Protein AF-A0A1H7VMB2-F1 (afdb_monomer)

pLDDT: mean 78.07, std 7.24, range [53.16, 90.19]

Foldseek 3Di:
DCVLVVLLVVLCVVLVVLVVVLVCQVVPDPDRPPVNVVSLVVLQVSLVVLVVVLVVQVVVCVVVVHDPVSVVSSVVSVVSSVVSNVVSVVSD

Radius of gyration: 15.47 Å; Cα contacts (8 Å, |Δi|>4): 49; chains: 1; bounding box: 32×16×44 Å

Solvent-accessible surface area (backbone atoms only — not comparable to full-atom values): 5083 Å² total; per-residue (Å²): 123,60,66,61,56,51,53,45,51,51,47,53,52,52,52,50,49,54,50,50,52,47,51,54,48,55,73,72,35,99,66,68,52,76,63,52,61,54,50,45,52,49,41,43,52,53,33,53,53,45,51,53,52,47,50,50,51,52,50,51,41,59,74,68,67,53,58,74,69,56,54,52,53,52,50,53,42,45,52,51,43,52,52,50,34,51,50,37,67,64,68,115

Sequence (92 aa):
MDWCFVIGSLDLAVFGFVYSVYATAMFASPTPPPIVNLLRWFARVLAGVLVVLTGLAGFTCYEITAPWQAWIVVSCLAAVVIFSAILAFKMD

Structure (mmCIF, N/CA/C/O backbone):
data_AF-A0A1H7VMB2-F1
#
_entry.id   AF-A0A1H7VMB2-F1
#
loop_
_atom_site.group_PDB
_atom_site.id
_atom_site.type_symbol
_atom_site.label_atom_id
_atom_site.label_alt_id
_atom_site.label_comp_id
_atom_site.label_asym_id
_atom_site.label_entity_id
_atom_site.label_seq_id
_atom_site.pdbx_PDB_ins_code
_atom_site.Cartn_x
_atom_site.Cartn_y
_atom_site.Cartn_z
_atom_site.occupancy
_atom_site.B_iso_or_equiv
_atom_site.auth_seq_id
_atom_site.auth_comp_id
_atom_site.auth_asym_id
_atom_site.auth_atom_id
_atom_site.pdbx_PDB_model_num
ATOM 1 N N . MET A 1 1 ? -0.051 2.574 -19.083 1.00 53.16 1 MET A N 1
ATOM 2 C CA . MET A 1 1 ? 0.445 3.103 -17.788 1.00 53.16 1 MET A CA 1
ATOM 3 C C . MET A 1 1 ? -0.692 3.308 -16.786 1.00 53.16 1 MET A C 1
ATOM 5 O O . MET A 1 1 ? -0.431 3.565 -15.619 1.00 53.16 1 MET A O 1
ATOM 9 N N . ASP A 1 2 ? -1.945 3.139 -17.211 1.00 63.84 2 ASP A N 1
ATOM 10 C CA . ASP A 1 2 ? -3.141 3.472 -16.430 1.00 63.84 2 ASP A CA 1
ATOM 11 C C . ASP A 1 2 ? -3.389 2.518 -15.261 1.00 63.84 2 ASP A C 1
ATOM 13 O O . ASP A 1 2 ? -3.958 2.911 -14.251 1.00 63.84 2 ASP A O 1
ATOM 17 N N . TRP A 1 3 ? -2.899 1.280 -15.352 1.00 66.38 3 TRP A N 1
ATOM 18 C CA . TRP A 1 3 ? -3.100 0.263 -14.322 1.00 66.38 3 TRP A CA 1
ATOM 19 C C . TRP A 1 3 ? -2.487 0.652 -12.965 1.00 66.38 3 TRP A C 1
ATOM 21 O O . TRP A 1 3 ? -3.129 0.429 -11.945 1.00 66.38 3 TRP A O 1
ATOM 31 N N . CYS A 1 4 ? -1.314 1.302 -12.924 1.00 66.12 4 CYS A N 1
ATOM 32 C CA . CYS A 1 4 ? -0.725 1.782 -11.664 1.00 66.12 4 CYS A CA 1
ATOM 33 C C . CYS A 1 4 ? -1.592 2.867 -11.016 1.00 66.12 4 CYS A C 1
ATOM 35 O O . CYS A 1 4 ? -1.748 2.896 -9.798 1.00 66.12 4 CYS A O 1
ATOM 37 N N . PHE A 1 5 ? -2.156 3.756 -11.838 1.00 66.00 5 PHE A N 1
ATOM 38 C CA . PHE A 1 5 ? -3.008 4.850 -11.381 1.00 66.00 5 PHE A CA 1
ATOM 39 C C . PHE A 1 5 ? -4.357 4.321 -10.888 1.00 66.00 5 PHE A C 1
ATOM 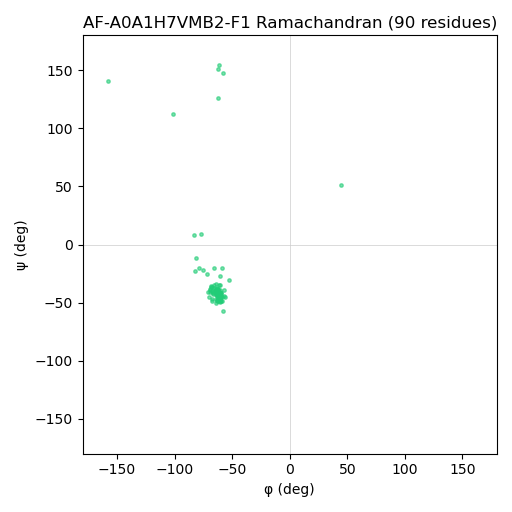41 O O . PHE A 1 5 ? -4.839 4.736 -9.837 1.00 66.00 5 PHE A O 1
ATOM 48 N N . VAL A 1 6 ? -4.925 3.339 -11.595 1.00 74.62 6 VAL A N 1
ATOM 49 C CA . VAL A 1 6 ? -6.133 2.619 -11.175 1.00 74.62 6 VAL A CA 1
ATOM 50 C C . VAL A 1 6 ? -5.892 1.917 -9.838 1.00 74.62 6 VAL A C 1
ATOM 52 O O . VAL A 1 6 ? -6.666 2.140 -8.913 1.00 74.62 6 VAL A O 1
ATOM 55 N N . ILE A 1 7 ? -4.798 1.160 -9.687 1.00 70.62 7 ILE A N 1
ATOM 56 C CA . ILE A 1 7 ? -4.465 0.478 -8.425 1.00 70.62 7 ILE A CA 1
ATOM 57 C C . ILE A 1 7 ? -4.264 1.485 -7.288 1.00 70.62 7 ILE A C 1
ATOM 59 O O . ILE A 1 7 ? -4.857 1.313 -6.230 1.00 70.62 7 ILE A O 1
ATOM 63 N N . GLY A 1 8 ? -3.499 2.558 -7.510 1.00 68.19 8 GLY A N 1
ATOM 64 C CA . GLY A 1 8 ? -3.278 3.591 -6.494 1.00 68.19 8 GLY A CA 1
ATOM 65 C C . GLY A 1 8 ? -4.556 4.340 -6.098 1.00 68.19 8 GLY A C 1
ATOM 66 O O . GLY A 1 8 ? -4.767 4.627 -4.923 1.00 68.19 8 GLY A O 1
ATOM 67 N N . SER A 1 9 ? -5.444 4.629 -7.053 1.00 71.25 9 SER A N 1
ATOM 68 C CA . SER A 1 9 ? -6.733 5.278 -6.771 1.00 71.25 9 SER A CA 1
ATOM 69 C C . SER A 1 9 ? -7.701 4.365 -6.013 1.00 71.25 9 SER A C 1
ATOM 71 O O . SER A 1 9 ? -8.396 4.823 -5.107 1.00 71.25 9 SER A O 1
ATOM 73 N N . LEU A 1 10 ? -7.715 3.072 -6.349 1.00 75.25 10 LEU A N 1
ATOM 74 C CA . LEU A 1 10 ? -8.534 2.063 -5.686 1.00 75.25 10 LEU A CA 1
ATOM 75 C C . LEU A 1 10 ? -8.026 1.816 -4.263 1.00 75.25 10 LEU A C 1
ATOM 77 O O . LEU A 1 10 ? -8.832 1.727 -3.342 1.00 75.25 10 LEU A O 1
ATOM 81 N N . ASP A 1 11 ? -6.705 1.803 -4.075 1.00 71.50 11 ASP A N 1
ATOM 82 C CA . ASP A 1 11 ? -6.069 1.742 -2.763 1.00 71.50 11 ASP A CA 1
ATOM 83 C C . ASP A 1 11 ? -6.500 2.920 -1.876 1.00 71.50 11 ASP A C 1
ATOM 85 O O . ASP A 1 11 ? -7.129 2.718 -0.838 1.00 71.50 11 ASP A O 1
ATOM 89 N N . LEU A 1 12 ? -6.291 4.160 -2.335 1.00 73.56 12 LEU A N 1
ATOM 90 C CA . LEU A 1 12 ? -6.687 5.363 -1.594 1.00 73.56 12 LEU A CA 1
ATOM 91 C C . LEU A 1 12 ? -8.185 5.391 -1.257 1.00 73.56 12 LEU A C 1
ATOM 93 O O . LEU A 1 12 ? -8.556 5.797 -0.154 1.00 73.56 12 LEU A O 1
ATOM 97 N N . ALA A 1 13 ? -9.049 4.954 -2.177 1.00 76.44 13 ALA A N 1
ATOM 98 C CA . ALA A 1 13 ? -10.490 4.906 -1.951 1.00 76.44 13 ALA A CA 1
ATOM 99 C C . ALA A 1 13 ? -10.876 3.868 -0.885 1.00 76.44 13 ALA A C 1
ATOM 101 O O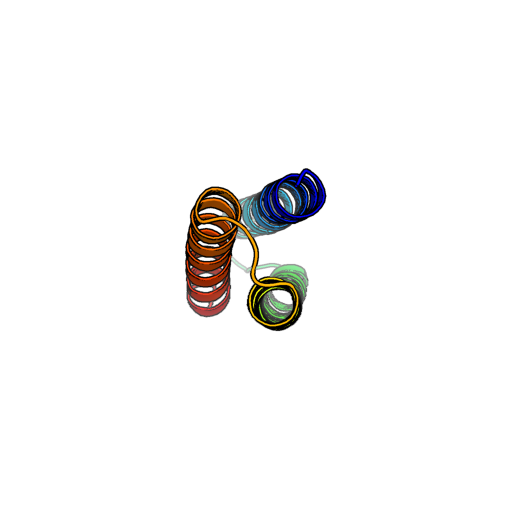 . ALA A 1 13 ? -11.647 4.176 0.027 1.00 76.44 13 ALA A O 1
ATOM 102 N N . VAL A 1 14 ? -10.327 2.651 -0.970 1.00 76.62 14 VAL A N 1
ATOM 103 C CA . VAL A 1 14 ? -10.629 1.572 -0.019 1.00 76.62 14 VAL A CA 1
ATOM 104 C C . VAL A 1 14 ? -10.026 1.879 1.353 1.00 76.62 14 VAL A C 1
ATOM 106 O O . VAL A 1 14 ? -10.735 1.777 2.355 1.00 76.62 14 VAL A O 1
ATOM 109 N N . PHE A 1 15 ? -8.767 2.323 1.4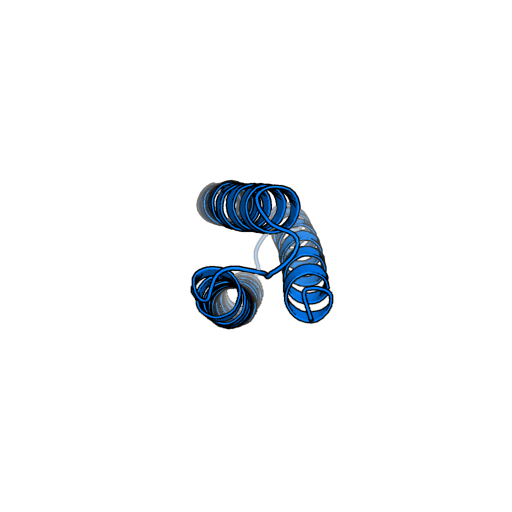27 1.00 74.19 15 PHE A N 1
ATOM 110 C CA . PHE A 1 15 ? -8.140 2.728 2.690 1.00 74.19 15 PHE A CA 1
ATOM 111 C C . PHE A 1 15 ? -8.839 3.930 3.321 1.00 74.19 15 PHE A C 1
ATOM 113 O O . PHE A 1 15 ? -9.105 3.918 4.522 1.00 74.19 15 PHE A O 1
ATOM 120 N N . GLY A 1 16 ? -9.190 4.941 2.522 1.00 74.75 16 GLY A N 1
ATOM 121 C CA . GLY A 1 16 ? -9.938 6.106 2.990 1.00 74.75 16 GLY A CA 1
ATOM 122 C C . GLY A 1 16 ? -11.298 5.723 3.576 1.00 74.75 16 GLY A C 1
ATOM 123 O O . GLY A 1 16 ? -11.665 6.206 4.648 1.00 74.75 16 GLY A O 1
ATOM 124 N N . PHE A 1 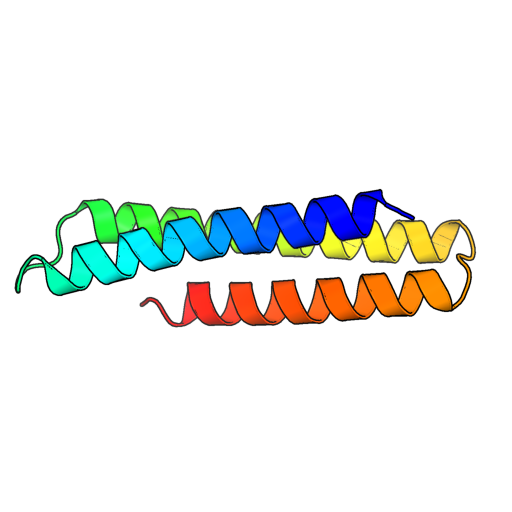17 ? -12.012 4.797 2.930 1.00 78.69 17 PHE A N 1
ATOM 125 C CA . PHE A 1 17 ? -13.279 4.272 3.437 1.00 78.69 17 PHE A CA 1
ATOM 126 C C . PHE A 1 17 ? -13.105 3.503 4.754 1.00 78.69 17 PHE A C 1
ATOM 128 O 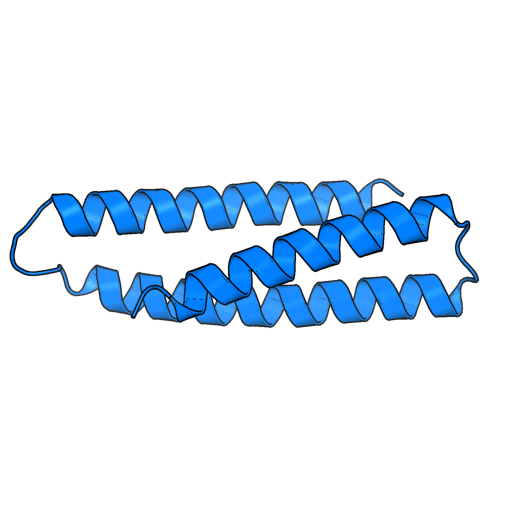O . PHE A 1 17 ? -13.783 3.804 5.736 1.00 78.69 17 PHE A O 1
ATOM 135 N N . VAL A 1 18 ? -12.166 2.551 4.816 1.00 78.50 18 VAL A N 1
ATOM 136 C CA . VAL A 1 18 ? -11.904 1.744 6.024 1.00 78.50 18 VAL A CA 1
ATOM 137 C C . VAL A 1 18 ? -11.479 2.629 7.198 1.00 78.50 18 VAL A C 1
ATOM 139 O O . VAL A 1 18 ? -11.966 2.448 8.315 1.00 78.50 18 VAL A O 1
ATOM 142 N N . TYR A 1 19 ? -10.618 3.620 6.949 1.00 76.50 19 TYR A N 1
ATOM 143 C CA . TYR A 1 19 ? -10.184 4.572 7.967 1.00 76.50 19 TYR A CA 1
ATOM 144 C C . TYR A 1 19 ? -11.330 5.470 8.443 1.00 76.50 19 TYR A C 1
ATOM 146 O O . TYR A 1 19 ? -11.478 5.686 9.644 1.00 76.50 19 TYR A O 1
ATOM 154 N N . SER A 1 20 ? -12.178 5.950 7.528 1.00 78.44 20 SER A N 1
ATOM 155 C CA . SER A 1 20 ? -13.360 6.741 7.881 1.00 78.44 20 SER A CA 1
ATOM 156 C C . SER A 1 20 ? -14.316 5.948 8.774 1.00 78.44 20 SER A C 1
ATOM 158 O O . SER A 1 20 ? -14.711 6.454 9.822 1.00 78.44 20 SER A O 1
ATOM 160 N N . VAL A 1 21 ? -14.618 4.692 8.426 1.00 78.62 21 VAL A N 1
ATOM 161 C CA . VAL A 1 21 ? -15.476 3.812 9.237 1.00 78.62 21 VAL A CA 1
ATOM 162 C C . VAL A 1 21 ? -14.849 3.531 10.605 1.00 78.62 21 VAL A C 1
ATOM 164 O O . VAL A 1 21 ? -15.548 3.581 11.617 1.00 78.62 21 VAL A O 1
ATOM 167 N N . TYR A 1 22 ? -13.535 3.287 10.663 1.00 74.75 22 TYR A N 1
ATOM 168 C CA . TYR A 1 22 ? -12.809 3.120 11.924 1.00 74.75 22 TYR A CA 1
ATOM 169 C C . TYR A 1 22 ? -12.906 4.363 12.814 1.00 74.75 22 TYR A C 1
ATOM 171 O O . TYR A 1 22 ? -13.237 4.246 13.994 1.00 74.75 22 TYR A O 1
ATOM 179 N N . ALA A 1 23 ? -12.649 5.549 12.257 1.00 75.81 23 ALA A N 1
ATOM 180 C CA . ALA A 1 23 ? -12.720 6.805 12.993 1.00 75.81 23 ALA A CA 1
ATOM 181 C C . ALA A 1 23 ? -14.137 7.032 13.540 1.00 75.81 23 ALA A C 1
ATOM 183 O O . ALA A 1 23 ? -14.303 7.279 14.732 1.00 75.81 23 ALA A O 1
ATOM 184 N N . THR A 1 24 ? -15.169 6.857 12.708 1.00 79.31 24 THR A N 1
ATOM 185 C CA . THR A 1 24 ? -16.570 6.970 13.137 1.00 79.31 24 THR A CA 1
ATOM 186 C C . THR A 1 24 ? -16.918 5.965 14.238 1.00 79.31 24 THR A C 1
ATOM 188 O O . THR A 1 24 ? -17.571 6.337 15.209 1.00 79.31 24 THR A O 1
ATOM 191 N N . ALA A 1 25 ? -16.450 4.717 14.139 1.00 71.38 25 ALA A N 1
ATOM 192 C CA . ALA A 1 25 ? -16.681 3.694 15.160 1.00 71.38 25 ALA A CA 1
ATOM 193 C C . ALA A 1 25 ? -15.987 4.014 16.498 1.00 71.38 25 ALA A C 1
ATOM 195 O O . ALA A 1 25 ? -16.554 3.735 17.552 1.00 71.38 25 ALA A O 1
ATOM 196 N N . MET A 1 26 ? -14.800 4.629 16.462 1.00 72.25 26 MET A N 1
ATOM 197 C CA . MET A 1 26 ? -14.083 5.113 17.650 1.00 72.25 26 MET A CA 1
ATOM 198 C C . MET A 1 26 ? -14.785 6.302 18.323 1.00 72.25 26 MET A C 1
ATOM 200 O O . MET A 1 26 ? -14.789 6.394 19.546 1.00 72.25 26 MET A O 1
ATOM 204 N N . PHE A 1 27 ? -15.407 7.202 17.553 1.00 76.75 27 PHE A N 1
ATOM 205 C CA . PHE A 1 27 ? -16.143 8.345 18.110 1.00 76.75 27 PHE A CA 1
ATOM 206 C C . PHE A 1 27 ? -17.542 7.989 18.632 1.00 76.75 27 PHE A C 1
ATOM 208 O O . PHE A 1 27 ? -18.106 8.740 19.425 1.00 76.75 27 PHE A O 1
ATOM 215 N N . ALA A 1 28 ? -18.121 6.870 18.190 1.00 72.00 28 ALA A N 1
ATOM 216 C CA . ALA A 1 28 ? -19.508 6.518 18.490 1.00 72.00 28 ALA A CA 1
ATOM 217 C C . ALA A 1 28 ? -19.745 6.013 19.926 1.00 72.00 28 ALA A C 1
ATOM 219 O O . ALA A 1 28 ? -20.881 6.052 20.395 1.00 72.00 28 ALA A O 1
ATOM 220 N N . SER A 1 29 ? -18.722 5.509 20.625 1.00 62.22 29 SER A N 1
ATOM 221 C CA . SER A 1 29 ? -18.890 4.897 21.949 1.00 62.22 29 SER A CA 1
ATOM 222 C C . SER A 1 29 ? -17.587 4.900 22.760 1.00 62.22 29 SER A C 1
ATOM 224 O O . SER A 1 29 ? -16.535 4.596 22.200 1.00 62.22 29 SER A O 1
ATOM 226 N N . PRO A 1 30 ? -17.633 5.155 24.086 1.00 63.56 30 PRO A N 1
ATOM 227 C CA . PRO A 1 30 ? -16.466 5.044 24.968 1.00 63.56 30 PRO A CA 1
ATOM 228 C C . PRO A 1 30 ? -15.950 3.602 25.107 1.00 63.56 30 PRO A C 1
ATOM 230 O O . PRO A 1 30 ? -14.794 3.395 25.469 1.00 63.56 30 PRO A O 1
ATOM 233 N N . THR A 1 31 ? -16.782 2.600 24.810 1.00 71.94 31 THR A N 1
ATOM 234 C CA . THR A 1 31 ? -16.355 1.210 24.629 1.00 71.94 31 THR A CA 1
ATOM 235 C C . THR A 1 31 ? -16.280 0.906 23.131 1.00 71.94 31 THR A C 1
ATOM 237 O O . THR A 1 31 ? -17.322 0.902 22.464 1.00 71.94 31 THR A O 1
ATOM 240 N N . PRO A 1 32 ? -15.081 0.672 22.565 1.00 64.06 32 PRO A N 1
ATOM 241 C CA . PRO A 1 32 ? -14.947 0.440 21.136 1.00 64.06 32 PRO A CA 1
ATOM 242 C C . PRO A 1 32 ? -15.716 -0.833 20.749 1.00 64.06 32 PRO A C 1
ATOM 244 O O . PRO A 1 32 ? -15.504 -1.888 21.358 1.00 64.06 32 PRO A O 1
ATOM 247 N N . PRO A 1 33 ? -16.629 -0.764 19.764 1.00 69.94 33 PRO A N 1
ATOM 248 C CA . PRO A 1 33 ? -17.401 -1.925 19.352 1.00 69.94 33 PRO A CA 1
ATOM 249 C C . PRO A 1 33 ? -16.476 -3.024 18.795 1.00 69.94 33 PRO A C 1
ATOM 251 O O . PRO A 1 33 ? -15.441 -2.714 18.201 1.00 69.94 33 PRO A O 1
ATOM 254 N N . PRO A 1 34 ? -16.842 -4.316 18.904 1.00 72.62 34 PRO A N 1
ATOM 255 C CA . PRO A 1 34 ? -16.001 -5.435 18.453 1.00 72.62 34 PRO A CA 1
ATOM 256 C C . PRO A 1 34 ? -15.644 -5.373 16.957 1.00 72.62 34 PRO A C 1
ATOM 258 O O . PRO A 1 34 ? -14.643 -5.949 16.530 1.00 72.62 34 PRO A O 1
ATOM 261 N N . ILE A 1 35 ? -16.415 -4.616 16.168 1.00 76.31 35 ILE A N 1
ATOM 262 C CA . ILE A 1 35 ? -16.139 -4.336 14.755 1.00 76.31 35 ILE A CA 1
ATOM 263 C C . ILE A 1 35 ? -14.801 -3.610 14.542 1.00 76.31 35 ILE A C 1
ATOM 265 O O . ILE A 1 35 ? -14.172 -3.799 13.506 1.00 76.31 35 ILE A O 1
ATOM 269 N N . VAL A 1 36 ? -14.322 -2.844 15.530 1.00 73.81 36 VAL A N 1
ATOM 270 C CA . VAL A 1 36 ? -13.050 -2.106 15.472 1.00 73.81 36 VAL A CA 1
ATOM 271 C C . VAL A 1 36 ? -11.866 -3.067 15.346 1.00 73.81 36 VAL A C 1
ATOM 273 O O . VAL A 1 36 ? -10.970 -2.831 14.540 1.00 73.81 36 VAL A O 1
ATOM 276 N N . ASN A 1 37 ? -11.882 -4.196 16.062 1.00 76.56 37 ASN A N 1
ATOM 277 C CA . ASN A 1 37 ? -10.827 -5.211 15.963 1.00 76.56 37 ASN A CA 1
ATOM 278 C C . ASN A 1 37 ? -10.822 -5.902 14.595 1.00 76.56 37 ASN A C 1
ATOM 280 O O . ASN A 1 37 ? -9.758 -6.186 14.044 1.00 76.56 37 ASN A O 1
ATOM 284 N N . LEU A 1 38 ? -12.007 -6.124 14.023 1.00 79.06 38 LEU A N 1
ATOM 285 C CA . LEU A 1 38 ? -12.155 -6.704 12.691 1.00 79.06 38 LEU A CA 1
ATOM 286 C C . LEU A 1 38 ? -11.684 -5.725 11.603 1.00 79.06 38 LEU A C 1
ATOM 288 O O . LEU A 1 38 ? -10.958 -6.127 10.699 1.00 79.06 38 LEU A O 1
ATOM 292 N N . LEU A 1 39 ? -12.004 -4.433 11.741 1.00 79.44 39 LEU A N 1
ATOM 293 C CA . LEU A 1 39 ? -11.514 -3.344 10.884 1.00 79.44 39 LEU A CA 1
ATOM 294 C C . LEU A 1 39 ? -9.988 -3.197 10.951 1.00 79.44 39 LEU A C 1
ATOM 296 O O . LEU A 1 39 ? -9.346 -3.072 9.912 1.00 79.44 39 LEU A O 1
ATOM 300 N N . ARG A 1 40 ? -9.395 -3.265 12.149 1.00 79.38 40 ARG A N 1
ATOM 301 C CA . ARG A 1 40 ? -7.934 -3.239 12.344 1.00 79.38 40 ARG A CA 1
ATOM 302 C C . ARG A 1 40 ? -7.255 -4.413 11.648 1.00 79.38 40 ARG A C 1
ATOM 304 O O . ARG A 1 40 ? -6.286 -4.224 10.916 1.00 79.38 40 ARG A O 1
ATOM 311 N N . TRP A 1 41 ? -7.769 -5.626 11.854 1.00 82.88 41 TRP A N 1
ATOM 312 C CA . TRP A 1 41 ? -7.241 -6.816 11.192 1.00 82.88 41 TRP A CA 1
ATOM 313 C C . TRP A 1 41 ? -7.367 -6.711 9.669 1.00 82.88 41 TRP A C 1
ATOM 315 O O . TRP A 1 41 ? -6.387 -6.925 8.957 1.00 82.88 41 T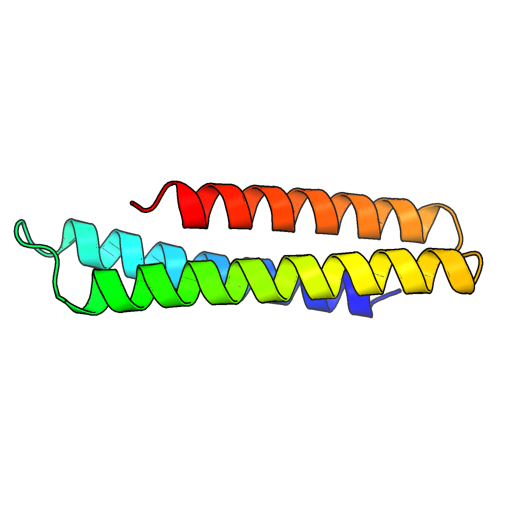RP A O 1
ATOM 325 N N . PHE A 1 42 ? -8.535 -6.295 9.174 1.00 81.81 42 PHE A N 1
ATOM 326 C CA . PHE A 1 42 ? -8.779 -6.101 7.748 1.00 81.81 42 PHE A CA 1
ATOM 327 C C . PHE A 1 42 ? -7.824 -5.067 7.135 1.00 81.81 42 PHE A C 1
ATOM 329 O O . PHE A 1 42 ? -7.227 -5.339 6.097 1.00 81.81 42 PHE A O 1
ATOM 336 N N . ALA A 1 43 ? -7.599 -3.931 7.802 1.00 80.69 43 ALA A N 1
ATOM 337 C CA . ALA A 1 43 ? -6.661 -2.903 7.351 1.00 80.69 43 ALA A CA 1
ATOM 338 C C . ALA A 1 43 ? -5.216 -3.427 7.246 1.00 80.69 43 ALA A C 1
ATOM 340 O O . ALA A 1 43 ? -4.518 -3.114 6.284 1.00 80.69 43 ALA A O 1
ATOM 341 N N . ARG A 1 44 ? -4.769 -4.271 8.188 1.00 82.56 44 ARG A N 1
ATOM 342 C CA . ARG A 1 44 ? -3.437 -4.904 8.132 1.00 82.56 44 ARG A CA 1
ATOM 343 C C . ARG A 1 44 ? -3.306 -5.894 6.982 1.00 82.56 44 ARG A C 1
ATOM 345 O O . ARG A 1 44 ? -2.283 -5.905 6.302 1.00 82.56 44 ARG A O 1
ATOM 352 N N . VAL A 1 45 ? -4.331 -6.717 6.758 1.00 85.75 45 VAL A N 1
ATOM 353 C CA . VAL A 1 45 ? -4.356 -7.661 5.631 1.00 85.75 45 VAL A CA 1
ATOM 354 C C . VAL A 1 45 ? -4.317 -6.897 4.309 1.00 85.75 45 VAL A C 1
ATOM 356 O O . VAL A 1 45 ? -3.511 -7.220 3.439 1.00 85.75 45 VAL A O 1
ATOM 359 N N . LEU A 1 46 ? -5.126 -5.842 4.188 1.00 83.06 46 LEU A N 1
ATOM 360 C CA . LEU A 1 46 ? -5.174 -4.985 3.008 1.00 83.06 46 LEU A CA 1
ATOM 361 C C . LEU A 1 46 ? -3.814 -4.315 2.741 1.00 83.06 46 LEU A C 1
ATOM 363 O O . LEU A 1 46 ? -3.316 -4.384 1.619 1.00 83.06 46 LEU A O 1
ATOM 367 N N . ALA A 1 47 ? -3.167 -3.763 3.776 1.00 82.81 47 ALA A N 1
ATOM 368 C CA . ALA A 1 47 ? -1.809 -3.220 3.681 1.00 82.81 47 ALA A CA 1
ATOM 369 C C . ALA A 1 47 ? -0.806 -4.265 3.164 1.00 82.81 47 ALA A C 1
ATOM 371 O O . ALA A 1 47 ? -0.007 -3.975 2.275 1.00 82.81 47 ALA A O 1
ATOM 372 N N . GLY A 1 48 ? -0.867 -5.497 3.682 1.00 83.56 48 GLY A N 1
ATOM 373 C CA . GLY A 1 48 ? -0.002 -6.591 3.239 1.00 83.56 48 GLY A CA 1
ATOM 374 C C . GLY A 1 48 ? -0.174 -6.922 1.755 1.00 83.56 48 GLY A C 1
ATOM 375 O O . GLY A 1 48 ? 0.814 -7.043 1.031 1.00 83.56 48 GLY A O 1
ATOM 376 N N . VAL A 1 49 ? -1.419 -7.005 1.277 1.00 85.44 49 VAL A N 1
ATOM 377 C CA . VAL A 1 49 ? -1.720 -7.250 -0.144 1.00 85.44 49 VAL A CA 1
ATOM 378 C C . VAL A 1 49 ? -1.147 -6.141 -1.032 1.00 85.44 49 VAL A C 1
ATOM 380 O O . VAL A 1 49 ? -0.562 -6.427 -2.075 1.00 85.44 49 VAL A O 1
ATOM 383 N N . LEU A 1 50 ? -1.244 -4.880 -0.614 1.00 83.19 50 LEU A N 1
ATOM 384 C CA . LEU A 1 50 ? -0.743 -3.740 -1.387 1.00 83.19 50 LEU A CA 1
ATOM 385 C C . LEU A 1 50 ? 0.775 -3.690 -1.488 1.00 83.19 50 LEU A C 1
ATOM 387 O O . LEU A 1 50 ? 1.305 -3.334 -2.542 1.00 83.19 50 LEU A O 1
ATOM 391 N N . VAL A 1 51 ? 1.482 -4.074 -0.425 1.00 86.44 51 VAL A N 1
ATOM 392 C CA . VAL A 1 51 ? 2.944 -4.208 -0.463 1.00 86.44 51 VAL A CA 1
ATOM 393 C C . VAL A 1 51 ? 3.344 -5.237 -1.519 1.00 86.44 51 VAL A C 1
ATOM 395 O O . VAL A 1 51 ? 4.230 -4.969 -2.330 1.00 86.44 51 VAL A O 1
ATOM 398 N N . VAL A 1 52 ? 2.647 -6.377 -1.574 1.00 88.38 52 VAL A N 1
ATOM 399 C CA . VAL A 1 52 ? 2.894 -7.416 -2.585 1.00 88.38 52 VAL A CA 1
ATOM 400 C C . VAL A 1 52 ? 2.599 -6.899 -3.994 1.00 88.38 52 VAL A C 1
ATOM 402 O O . VAL A 1 52 ? 3.434 -7.055 -4.885 1.00 88.38 52 VAL A O 1
ATOM 405 N N . LEU A 1 53 ? 1.457 -6.239 -4.204 1.00 84.00 53 LEU A N 1
ATOM 406 C CA . LEU A 1 53 ? 1.090 -5.676 -5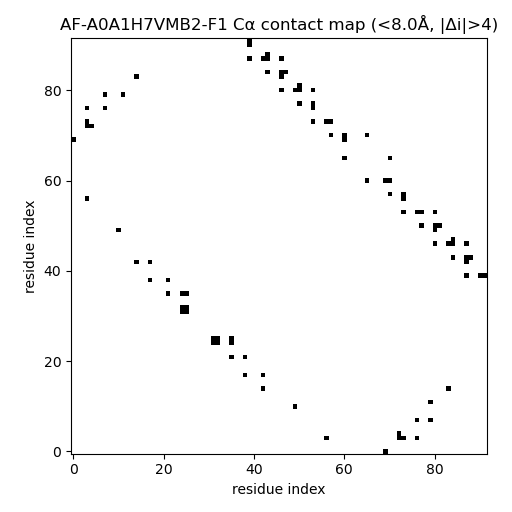.510 1.00 84.00 53 LEU A CA 1
ATOM 407 C C . LEU A 1 53 ? 2.075 -4.597 -5.978 1.00 84.00 53 LEU A C 1
ATOM 409 O O . LEU A 1 53 ? 2.438 -4.565 -7.151 1.00 84.00 53 LEU A O 1
ATOM 413 N N . THR A 1 54 ? 2.559 -3.755 -5.066 1.00 85.94 54 THR A N 1
ATOM 414 C CA . THR A 1 54 ? 3.574 -2.734 -5.367 1.00 85.94 54 THR A CA 1
ATOM 415 C C . THR A 1 54 ? 4.919 -3.368 -5.708 1.00 85.94 54 THR A C 1
ATOM 417 O O . THR A 1 54 ? 5.586 -2.932 -6.644 1.00 85.94 54 THR A O 1
ATOM 420 N N . GLY A 1 55 ? 5.310 -4.431 -5.000 1.00 85.06 55 GLY A N 1
ATOM 421 C CA . GLY A 1 55 ? 6.508 -5.206 -5.320 1.00 85.06 55 GLY A CA 1
ATOM 422 C C . GLY A 1 55 ? 6.432 -5.843 -6.710 1.00 85.06 55 GLY A C 1
ATOM 423 O O . GLY A 1 55 ? 7.376 -5.730 -7.490 1.00 85.06 55 GLY A O 1
ATOM 424 N N . LEU A 1 56 ? 5.286 -6.437 -7.059 1.00 85.81 56 LEU A N 1
ATOM 425 C CA . LEU A 1 56 ? 5.028 -6.981 -8.398 1.00 85.81 56 LEU A CA 1
ATOM 426 C C . LEU A 1 56 ? 5.031 -5.889 -9.477 1.00 85.81 56 LEU A C 1
ATOM 428 O O . LEU A 1 56 ? 5.565 -6.100 -10.567 1.00 85.81 56 LEU A O 1
ATOM 432 N N . ALA A 1 57 ? 4.493 -4.707 -9.174 1.00 82.75 57 ALA A N 1
ATOM 433 C CA . ALA A 1 57 ? 4.546 -3.552 -10.066 1.00 82.75 57 ALA A CA 1
ATOM 434 C C . ALA A 1 57 ? 5.991 -3.089 -10.322 1.00 82.75 57 ALA A C 1
ATOM 436 O O . ALA A 1 57 ? 6.377 -2.844 -11.462 1.00 82.75 57 ALA A O 1
ATOM 437 N N . GLY A 1 58 ? 6.819 -3.032 -9.276 1.00 85.12 58 GLY A N 1
ATOM 438 C CA . GLY A 1 58 ? 8.244 -2.729 -9.405 1.00 85.12 58 GLY A CA 1
ATOM 439 C C . GLY A 1 58 ? 9.004 -3.790 -10.205 1.00 85.12 58 GLY A C 1
ATOM 440 O O . GLY A 1 58 ? 9.787 -3.447 -11.090 1.00 85.12 58 GLY A O 1
ATOM 441 N N . PHE A 1 59 ? 8.738 -5.073 -9.943 1.00 86.50 59 PHE A N 1
ATOM 442 C CA . PHE A 1 59 ? 9.359 -6.189 -10.661 1.00 86.50 59 PHE A CA 1
ATOM 443 C C . PHE A 1 59 ? 9.024 -6.170 -12.157 1.00 86.50 59 PHE A C 1
ATOM 445 O O . PHE A 1 59 ? 9.919 -6.258 -12.993 1.00 86.50 59 PHE A O 1
ATOM 452 N N . THR A 1 60 ? 7.751 -5.984 -12.505 1.00 84.56 60 THR A N 1
ATOM 453 C CA . THR A 1 60 ? 7.321 -5.894 -13.909 1.00 84.56 60 THR A CA 1
ATOM 454 C C . THR A 1 60 ? 7.913 -4.675 -14.612 1.00 84.56 60 THR A C 1
ATOM 456 O O . THR A 1 60 ? 8.384 -4.805 -15.737 1.00 84.56 60 THR A O 1
ATOM 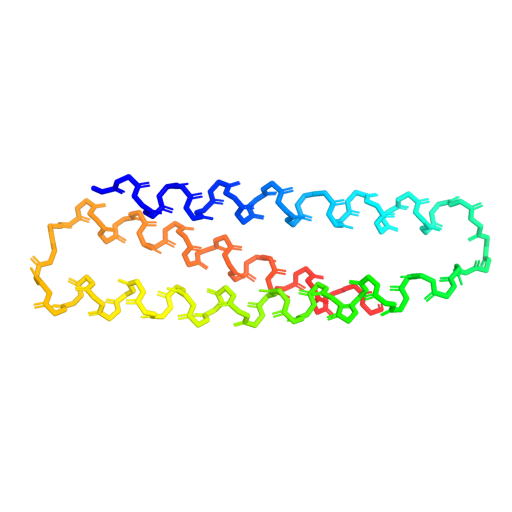459 N N . CYS A 1 61 ? 7.978 -3.509 -13.955 1.00 85.06 61 CYS A N 1
ATOM 460 C CA . CYS A 1 61 ? 8.654 -2.330 -14.508 1.00 85.06 61 CYS A CA 1
ATOM 461 C C . CYS A 1 61 ? 10.155 -2.547 -14.751 1.00 85.06 61 CYS A C 1
ATOM 463 O O . CYS A 1 61 ? 10.691 -2.011 -15.724 1.00 85.06 61 CYS A O 1
ATOM 465 N N . TYR A 1 62 ? 10.819 -3.331 -13.897 1.00 85.31 62 TYR A N 1
ATOM 466 C CA . TYR A 1 62 ? 12.213 -3.729 -14.087 1.00 85.31 62 TYR A CA 1
ATOM 467 C C . TYR A 1 62 ? 12.382 -4.655 -15.293 1.00 85.31 62 TYR A C 1
ATOM 469 O O . TYR A 1 62 ? 13.225 -4.389 -16.148 1.00 85.31 62 TYR A O 1
ATOM 477 N N . GLU A 1 63 ? 11.553 -5.696 -15.397 1.00 90.19 63 GLU A N 1
ATOM 478 C CA . GLU A 1 63 ? 11.661 -6.698 -16.461 1.00 90.19 63 GLU A CA 1
ATOM 479 C C . GLU A 1 63 ? 11.447 -6.089 -17.855 1.00 90.19 63 GLU A C 1
ATOM 481 O O . GLU A 1 63 ? 12.220 -6.338 -18.778 1.00 90.19 63 GLU A O 1
ATOM 486 N N . ILE A 1 64 ? 10.445 -5.218 -18.007 1.00 85.19 64 ILE A N 1
ATOM 487 C CA . ILE A 1 64 ? 10.109 -4.612 -19.304 1.00 85.19 64 ILE A CA 1
ATOM 488 C C . ILE A 1 64 ? 10.965 -3.387 -19.646 1.00 85.19 64 ILE A C 1
ATOM 490 O O . ILE A 1 64 ? 10.655 -2.696 -20.613 1.00 85.19 64 ILE A O 1
ATOM 494 N N . THR A 1 65 ? 12.006 -3.084 -18.854 1.00 84.50 65 THR A N 1
ATOM 495 C CA . THR A 1 65 ? 12.821 -1.856 -18.968 1.00 84.50 65 THR A CA 1
ATOM 496 C C . THR A 1 65 ? 11.961 -0.602 -19.170 1.00 84.50 65 THR A C 1
ATOM 498 O O . THR A 1 65 ? 12.153 0.194 -20.091 1.00 84.50 65 THR A O 1
ATOM 501 N N . ALA A 1 66 ? 10.962 -0.444 -18.295 1.00 79.56 66 ALA A N 1
ATOM 502 C CA . ALA A 1 66 ? 9.950 0.596 -18.416 1.00 79.56 66 ALA A CA 1
ATOM 503 C C . ALA A 1 66 ? 10.566 2.013 -18.440 1.00 79.56 66 ALA A C 1
ATOM 505 O O . ALA A 1 66 ? 11.566 2.270 -17.761 1.00 79.56 66 ALA A O 1
ATOM 506 N N . PRO A 1 67 ? 9.952 2.965 -19.171 1.00 84.62 67 PRO A N 1
ATOM 507 C CA . PRO A 1 67 ? 10.436 4.341 -19.247 1.00 84.62 67 PRO A CA 1
ATOM 508 C C . PRO A 1 67 ? 10.428 5.023 -17.872 1.00 84.62 67 PRO A C 1
ATOM 510 O O . PRO A 1 67 ? 9.615 4.702 -17.006 1.00 84.62 67 PRO A O 1
ATOM 513 N N . TRP A 1 68 ? 11.294 6.025 -17.687 1.00 84.19 68 TRP A N 1
ATOM 514 C CA . TRP A 1 68 ? 11.472 6.747 -16.414 1.00 84.19 68 TRP A CA 1
ATOM 515 C C . TRP A 1 68 ? 10.165 7.311 -15.822 1.00 84.19 68 TRP A C 1
ATOM 517 O O . TRP A 1 68 ? 10.011 7.366 -14.605 1.00 84.19 68 TRP A O 1
ATOM 527 N N . GLN A 1 69 ? 9.190 7.667 -16.665 1.00 81.19 69 GLN A N 1
ATOM 528 C CA . GLN A 1 69 ? 7.867 8.128 -16.229 1.00 81.19 69 GLN A CA 1
ATOM 529 C C . GLN A 1 69 ? 7.109 7.053 -15.439 1.00 81.19 69 GLN A C 1
ATOM 531 O O . GLN A 1 69 ? 6.464 7.362 -14.441 1.00 81.19 69 GLN A O 1
ATOM 536 N N . ALA A 1 70 ? 7.209 5.784 -15.848 1.00 77.88 70 ALA A N 1
ATOM 537 C CA . ALA A 1 70 ? 6.568 4.676 -15.147 1.00 77.88 70 ALA A CA 1
ATOM 538 C C . ALA A 1 70 ? 7.180 4.478 -13.752 1.00 77.88 70 ALA A C 1
ATOM 540 O O . ALA A 1 70 ? 6.452 4.252 -12.788 1.00 77.88 70 ALA A O 1
ATOM 541 N N . TRP A 1 71 ? 8.497 4.662 -13.622 1.00 78.25 71 TRP A N 1
ATOM 542 C CA . TRP A 1 71 ? 9.196 4.596 -12.337 1.00 78.25 71 TRP A CA 1
ATOM 543 C C . TRP A 1 71 ? 8.766 5.688 -11.360 1.00 78.25 71 TRP A C 1
ATOM 545 O O . TRP A 1 71 ? 8.676 5.421 -10.162 1.00 78.25 71 TRP A O 1
ATOM 555 N N . ILE A 1 72 ? 8.431 6.888 -11.846 1.00 83.75 72 ILE A N 1
ATOM 556 C CA . ILE A 1 72 ? 7.851 7.945 -11.003 1.00 83.75 72 ILE A CA 1
ATOM 557 C C . ILE A 1 72 ? 6.503 7.497 -10.444 1.00 83.75 72 ILE A C 1
ATOM 559 O O . ILE A 1 72 ? 6.278 7.592 -9.241 1.00 83.75 72 ILE A O 1
ATOM 563 N N . VAL A 1 73 ? 5.628 6.950 -11.292 1.00 81.19 73 VAL A N 1
ATOM 564 C CA . VAL A 1 73 ? 4.301 6.483 -10.864 1.00 81.19 73 VAL A CA 1
ATOM 565 C C . VAL A 1 73 ? 4.414 5.331 -9.863 1.00 81.19 73 VAL A C 1
ATOM 567 O O . VAL A 1 73 ? 3.732 5.347 -8.841 1.00 81.19 73 VAL A O 1
ATOM 570 N N . VAL A 1 74 ? 5.307 4.366 -10.103 1.00 83.31 74 VAL A N 1
ATOM 571 C CA . VAL A 1 74 ? 5.570 3.260 -9.165 1.00 83.31 74 VAL A CA 1
ATOM 572 C C . VAL A 1 74 ? 6.144 3.774 -7.842 1.00 83.31 74 VAL A C 1
ATOM 574 O O . VAL A 1 74 ? 5.760 3.288 -6.783 1.00 83.31 74 VAL A O 1
ATOM 577 N N . SER A 1 75 ? 7.004 4.795 -7.873 1.00 83.06 75 SER A N 1
ATOM 578 C CA . SER A 1 75 ? 7.547 5.415 -6.656 1.00 83.06 75 SER A CA 1
ATOM 579 C C . SER A 1 75 ? 6.465 6.139 -5.851 1.00 83.06 75 SER A C 1
ATOM 581 O O . SER A 1 75 ? 6.416 6.014 -4.629 1.00 83.06 75 SER A O 1
ATOM 583 N N . CYS A 1 76 ? 5.556 6.853 -6.522 1.00 83.62 76 CYS A N 1
ATOM 584 C CA . CYS A 1 76 ? 4.391 7.457 -5.877 1.00 83.62 76 CYS A CA 1
ATOM 585 C C . CYS A 1 76 ? 3.471 6.391 -5.267 1.00 83.62 76 CYS A C 1
ATOM 587 O O . CYS A 1 76 ? 3.051 6.543 -4.122 1.00 83.62 76 CYS A O 1
ATOM 589 N N . LEU A 1 77 ? 3.207 5.296 -5.989 1.00 82.12 77 LEU A N 1
ATOM 590 C CA . LEU A 1 77 ? 2.436 4.162 -5.475 1.00 82.12 77 LEU A CA 1
ATOM 591 C C . LEU A 1 77 ? 3.099 3.563 -4.227 1.00 82.12 77 LEU A C 1
ATOM 593 O O . LEU A 1 77 ? 2.433 3.350 -3.219 1.00 82.12 77 LEU A O 1
ATOM 597 N N . ALA A 1 78 ? 4.419 3.368 -4.255 1.00 84.50 78 ALA A N 1
ATOM 598 C CA . ALA A 1 78 ? 5.168 2.867 -3.109 1.00 84.50 78 ALA A CA 1
ATOM 599 C C . ALA A 1 78 ? 5.061 3.793 -1.890 1.00 84.50 78 ALA A C 1
ATOM 601 O O . ALA A 1 78 ? 4.858 3.308 -0.779 1.00 84.50 78 ALA A O 1
ATOM 602 N N . ALA A 1 79 ? 5.130 5.113 -2.080 1.00 85.38 79 ALA A N 1
ATOM 603 C CA . ALA A 1 79 ? 4.942 6.074 -0.995 1.00 85.38 79 ALA A CA 1
ATOM 604 C C . ALA A 1 79 ? 3.538 5.982 -0.369 1.00 85.38 79 ALA A C 1
ATOM 606 O O . ALA A 1 79 ? 3.415 6.001 0.856 1.00 85.38 79 ALA A O 1
ATOM 607 N N . VAL A 1 80 ? 2.493 5.833 -1.194 1.00 81.62 80 VAL A N 1
ATOM 608 C CA . VAL A 1 80 ? 1.107 5.649 -0.727 1.00 81.62 80 VAL A CA 1
ATOM 609 C C . VAL A 1 80 ? 0.975 4.358 0.075 1.00 81.62 80 VAL A C 1
ATOM 611 O O . VAL A 1 80 ? 0.485 4.393 1.199 1.00 81.62 80 VAL A O 1
ATOM 614 N N . VAL A 1 81 ? 1.492 3.243 -0.439 1.00 83.81 81 VAL A N 1
ATOM 615 C CA . VAL A 1 81 ? 1.421 1.950 0.253 1.00 83.81 81 VAL A CA 1
ATOM 616 C C . VAL A 1 81 ? 2.191 1.961 1.571 1.00 83.81 81 VAL A C 1
ATOM 618 O O . VAL A 1 81 ? 1.698 1.434 2.567 1.00 83.81 81 VAL A O 1
ATOM 621 N N . ILE A 1 82 ? 3.362 2.605 1.623 1.00 84.69 82 ILE A N 1
ATOM 622 C CA . ILE A 1 82 ? 4.117 2.784 2.872 1.00 84.69 82 ILE A CA 1
ATOM 623 C C . ILE A 1 82 ? 3.294 3.593 3.879 1.00 84.69 82 ILE A C 1
ATOM 625 O O . ILE A 1 82 ? 3.195 3.205 5.043 1.00 84.69 82 ILE A O 1
ATOM 629 N N . PHE A 1 83 ? 2.677 4.693 3.446 1.00 82.56 83 PHE A N 1
ATOM 630 C CA . PHE A 1 83 ? 1.843 5.520 4.314 1.00 82.56 83 PHE A CA 1
ATOM 631 C C . PHE A 1 83 ? 0.623 4.747 4.843 1.00 82.56 83 PHE A C 1
ATOM 633 O O . PHE A 1 83 ? 0.375 4.748 6.051 1.00 82.56 83 PHE A O 1
ATOM 640 N N . SER A 1 84 ? -0.081 4.021 3.969 1.00 78.44 84 SER A N 1
ATOM 641 C CA . SER A 1 84 ? -1.214 3.154 4.316 1.00 78.44 84 SER A CA 1
ATOM 642 C C . SER A 1 84 ? -0.815 2.045 5.292 1.00 78.44 84 SER A C 1
ATOM 644 O O . SER A 1 84 ? -1.519 1.796 6.272 1.00 78.44 84 SER A O 1
ATOM 646 N N . ALA A 1 85 ? 0.348 1.420 5.087 1.00 81.19 85 ALA A N 1
ATOM 647 C CA . ALA A 1 85 ? 0.880 0.413 5.997 1.00 81.19 85 ALA A CA 1
ATOM 648 C C . ALA A 1 85 ? 1.173 1.010 7.381 1.00 81.19 85 ALA A C 1
ATOM 650 O O . ALA A 1 85 ? 0.718 0.466 8.386 1.00 81.19 85 ALA A O 1
ATOM 651 N N . ILE A 1 86 ? 1.863 2.155 7.450 1.00 83.38 86 ILE A N 1
ATOM 652 C CA . ILE A 1 86 ? 2.140 2.847 8.720 1.00 83.38 86 ILE A CA 1
ATOM 653 C C . ILE A 1 86 ? 0.837 3.162 9.459 1.00 83.38 86 ILE A C 1
ATOM 655 O O . ILE A 1 86 ? 0.750 2.917 10.661 1.00 83.38 86 ILE A O 1
ATOM 659 N N . LEU A 1 87 ? -0.181 3.661 8.754 1.00 77.56 87 LEU A N 1
ATOM 660 C CA . LEU A 1 87 ? -1.507 3.917 9.318 1.00 77.56 87 LEU A CA 1
ATOM 661 C C . LEU A 1 87 ? -2.139 2.644 9.887 1.00 77.56 87 LEU A C 1
ATOM 663 O O . LEU A 1 87 ? -2.563 2.651 11.039 1.00 77.56 87 LEU A O 1
ATOM 667 N N . ALA A 1 88 ? -2.130 1.541 9.137 1.00 78.19 88 ALA A N 1
ATOM 668 C CA . ALA A 1 88 ? -2.675 0.264 9.594 1.00 78.19 88 ALA A CA 1
ATOM 669 C C . ALA A 1 88 ? -1.974 -0.278 10.858 1.00 78.19 88 ALA A C 1
ATOM 671 O O . ALA A 1 88 ? -2.629 -0.875 11.714 1.00 78.19 88 ALA A O 1
ATOM 672 N N . PHE A 1 89 ? -0.662 -0.051 11.006 1.00 78.94 89 PHE A N 1
ATOM 673 C CA . PHE A 1 89 ? 0.099 -0.421 12.211 1.00 78.94 89 PHE A CA 1
ATOM 674 C C . PHE A 1 89 ? -0.024 0.599 13.356 1.00 78.94 89 PHE A C 1
ATOM 676 O O . PHE A 1 89 ? 0.161 0.245 14.513 1.00 78.94 89 PHE A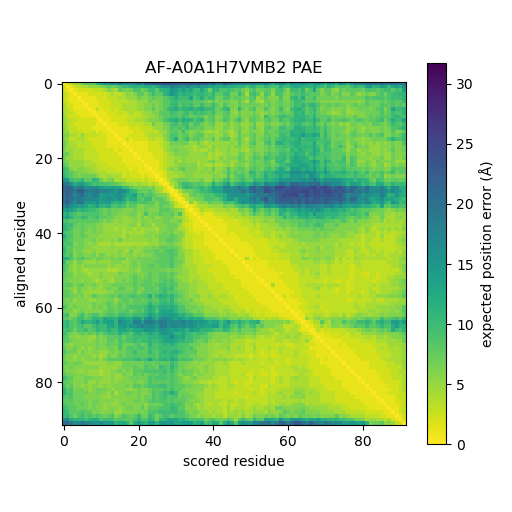 O 1
ATOM 683 N N . LYS A 1 90 ? -0.359 1.861 13.066 1.00 77.25 90 LYS A N 1
ATOM 684 C CA . LYS A 1 90 ? -0.638 2.906 14.069 1.00 77.25 90 LYS A CA 1
ATOM 685 C C . LYS A 1 90 ? -2.060 2.852 14.631 1.00 77.25 90 LYS A C 1
ATOM 687 O O . LYS A 1 90 ? -2.333 3.542 15.605 1.00 77.25 90 LYS A O 1
ATOM 692 N N . MET A 1 91 ? -2.957 2.073 14.026 1.00 64.75 91 MET A N 1
ATOM 693 C CA . MET A 1 91 ? -4.342 1.891 14.478 1.00 64.75 91 MET A CA 1
ATOM 694 C C . MET A 1 91 ? -4.488 0.952 15.693 1.00 64.75 91 MET A C 1
ATOM 696 O O . MET A 1 91 ? -5.621 0.609 16.025 1.00 64.75 91 MET A O 1
ATOM 700 N N . ASP A 1 92 ? -3.392 0.534 16.339 1.00 56.78 92 ASP A N 1
ATOM 701 C CA . ASP A 1 92 ? -3.397 -0.237 17.599 1.00 56.78 92 ASP A CA 1
ATOM 702 C C . ASP A 1 92 ? -3.925 0.560 18.803 1.00 56.78 92 ASP A C 1
ATOM 704 O O . ASP A 1 92 ? -3.472 1.704 19.021 1.00 56.78 92 ASP A O 1
#

Mean predicted aligned error: 6.57 Å

Nearest PDB structures (foldseek):
  1s94-assembly2_B  TM=6.453E-01  e=4.836E+00  Doryteuthis pealeii
  1oxz-assembly1_A  TM=5.235E-01  e=9.094E+00  Homo sapiens

Secondary structure (DSSP, 8-state):
-HHHHHHHHHHHHHHHHHHHHHHHHHHS-SS--THHHHHHHHHHHHHHHHHHHHHHHHHHHHHTT--HHHHHHHHHHHHHHHHHHHHHHHT-